Protein AF-A0A1B1HZP7-F1 (afdb_monomer_lite)

Sequence (165 aa):
MSPKFCPNCGTPVEGSGSFCKSCGNSLMPRETEDMFRKESPATVPDAEKESAVIRVAGRLLEKGEYTIWSGKANLYRHMMNAAGGQLILTNRRFLFVDHGFNLFLKAKPEEESIYFHEIADVKARTVMLVSRRLRVEKKDGTHQEYIVWNPEKWMEAVRQAMPHI

Radius of gyration: 16.89 Å; chains: 1; bounding box: 39×48×39 Å

Foldseek 3Di:
DFDQADPQARHGDDDDDQADPPWGKGRPDPVVVVVCVVDDPPPDPPVVLQPPQDADPNDTDDRVKDFLIKTWKWWCPDDVAIFTFMWTDILFWIATDGDPPPPVRHDDPVRRIDTPQQFDDWDWDDDPNHFTWIWTQGPVRDIIIIRGGPVVVVVVSCCVSPVPD

pLDDT: mean 79.55, std 16.81, range [37.19, 97.12]

Secondary structure (DSSP, 8-state):
---SB-TTT--B--SS-SB-TTT--B---TTHHHHHHH---TTS-HHHHTT---EETTEEPPTT--EEEEEEEEEEEETTEEEEEEEEEESSEEEEEE-TT-SS-PPPHHHHEEEGGGEEEEEEEEETTTEEEEEEEETTS-EEEEEES-HHHHHHHHHHH-TT-

Structure (mmCIF, N/CA/C/O backbone):
data_AF-A0A1B1HZP7-F1
#
_entry.id   AF-A0A1B1HZP7-F1
#
loop_
_atom_site.group_PDB
_atom_site.id
_atom_site.type_symbol
_atom_site.label_atom_id
_atom_site.label_alt_id
_atom_site.label_comp_id
_atom_site.label_asym_id
_atom_site.label_entity_id
_atom_site.label_seq_id
_atom_site.pdbx_PDB_ins_code
_atom_site.Cartn_x
_atom_site.Cartn_y
_atom_site.Cartn_z
_atom_site.occupancy
_atom_site.B_iso_or_equiv
_atom_site.auth_seq_id
_atom_site.auth_comp_id
_atom_site.auth_asym_id
_atom_site.auth_atom_id
_atom_site.pd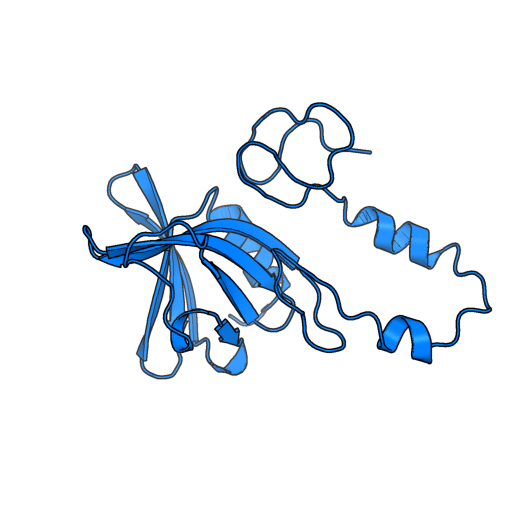bx_PDB_model_num
ATOM 1 N N . MET A 1 1 ? 15.813 -19.279 -7.796 1.00 52.41 1 MET A N 1
ATOM 2 C CA . MET A 1 1 ? 16.512 -18.465 -8.835 1.00 52.41 1 MET A CA 1
ATOM 3 C C . MET A 1 1 ? 16.143 -16.993 -8.650 1.00 52.41 1 MET A C 1
ATOM 5 O O . MET A 1 1 ? 14.986 -16.727 -8.356 1.00 52.41 1 MET A O 1
ATOM 9 N N . SER A 1 2 ? 17.065 -16.033 -8.804 1.00 58.47 2 SER A N 1
ATOM 10 C CA . SER A 1 2 ? 16.706 -14.600 -8.759 1.00 58.47 2 SER A CA 1
ATOM 11 C C . SER A 1 2 ? 15.865 -14.214 -9.989 1.00 58.47 2 SER A C 1
ATOM 13 O O . SER A 1 2 ? 16.202 -14.639 -11.099 1.00 58.47 2 SER A O 1
ATOM 15 N N . PRO A 1 3 ? 14.769 -13.447 -9.833 1.00 69.31 3 PRO A N 1
ATOM 16 C CA . PRO A 1 3 ? 13.897 -13.103 -10.955 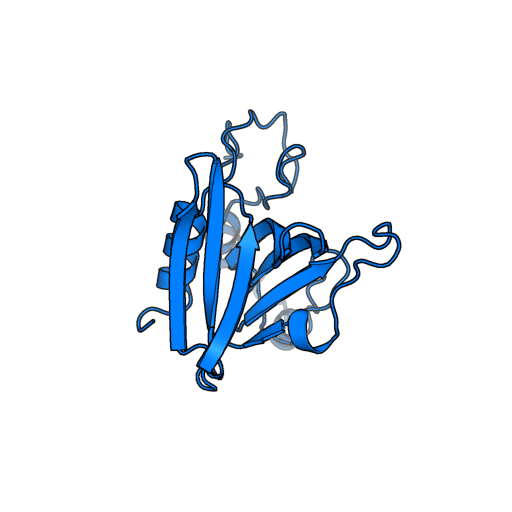1.00 69.31 3 PRO A CA 1
ATOM 17 C C . PRO A 1 3 ? 14.630 -12.203 -11.963 1.00 69.31 3 PRO A C 1
ATOM 19 O O . PRO A 1 3 ? 15.230 -11.214 -11.563 1.00 69.31 3 PRO A O 1
ATOM 22 N N . LYS A 1 4 ? 14.551 -12.510 -13.271 1.00 84.00 4 LYS A N 1
ATOM 23 C CA . LYS A 1 4 ? 15.163 -11.691 -14.348 1.00 84.00 4 LYS A CA 1
ATOM 24 C C . LYS A 1 4 ? 14.491 -10.319 -14.520 1.00 84.00 4 LYS A C 1
ATOM 26 O O . LYS A 1 4 ? 15.130 -9.367 -14.957 1.00 84.00 4 LYS A O 1
ATOM 31 N N . PHE A 1 5 ? 13.209 -10.218 -14.169 1.00 87.38 5 PHE A N 1
ATOM 32 C CA . PHE A 1 5 ? 12.414 -8.991 -14.226 1.00 87.38 5 PHE A CA 1
ATOM 33 C C . PHE A 1 5 ? 11.692 -8.774 -12.899 1.00 87.38 5 PHE A C 1
ATOM 35 O O . PHE A 1 5 ? 11.233 -9.726 -12.268 1.00 87.38 5 PHE A O 1
ATOM 42 N N . CYS A 1 6 ? 11.567 -7.517 -12.476 1.00 85.94 6 CYS A N 1
ATOM 43 C CA . CYS A 1 6 ? 10.878 -7.173 -11.244 1.00 85.94 6 CYS A CA 1
ATOM 44 C C . CYS A 1 6 ? 9.383 -7.520 -11.360 1.00 85.94 6 CYS A C 1
ATOM 46 O O . CYS A 1 6 ? 8.713 -6.980 -12.243 1.00 85.94 6 CYS A O 1
ATOM 48 N N . PRO A 1 7 ? 8.820 -8.331 -10.447 1.00 83.06 7 PRO A N 1
ATOM 49 C CA . PRO A 1 7 ? 7.416 -8.737 -10.518 1.00 83.06 7 PRO A CA 1
ATOM 50 C C . PRO A 1 7 ? 6.437 -7.585 -10.242 1.00 83.06 7 PRO A C 1
ATOM 52 O O . PRO A 1 7 ? 5.255 -7.705 -10.555 1.00 83.06 7 PRO A O 1
ATOM 55 N N . ASN A 1 8 ? 6.920 -6.479 -9.664 1.00 82.94 8 ASN A N 1
ATOM 56 C CA . ASN A 1 8 ? 6.115 -5.296 -9.383 1.00 82.94 8 ASN A CA 1
ATOM 57 C C . ASN A 1 8 ? 6.084 -4.314 -10.565 1.00 82.94 8 ASN A C 1
ATOM 59 O O . ASN A 1 8 ? 5.008 -3.905 -10.980 1.00 82.94 8 ASN A O 1
ATOM 63 N N . CYS A 1 9 ? 7.235 -3.948 -11.143 1.00 84.81 9 CYS A N 1
ATOM 64 C CA . CYS A 1 9 ? 7.300 -2.891 -12.168 1.00 84.81 9 CYS A CA 1
ATOM 65 C C . CYS A 1 9 ? 7.816 -3.328 -13.546 1.00 84.81 9 CYS A C 1
ATOM 67 O O . CYS A 1 9 ? 7.882 -2.496 -14.446 1.00 84.81 9 CYS A O 1
ATOM 69 N N . GLY A 1 10 ? 8.224 -4.587 -13.722 1.00 85.88 10 GLY A N 1
ATOM 70 C CA . GLY A 1 10 ? 8.725 -5.114 -14.997 1.00 85.88 10 GLY A CA 1
ATOM 71 C C . GLY A 1 10 ? 10.155 -4.700 -15.366 1.00 85.88 10 GLY A C 1
ATOM 72 O O . GLY A 1 10 ? 10.673 -5.167 -16.373 1.00 85.88 10 GLY A O 1
ATOM 73 N N . THR A 1 11 ? 10.828 -3.866 -14.566 1.00 87.62 11 THR A N 1
ATOM 74 C CA . THR A 1 11 ? 12.226 -3.475 -14.823 1.00 87.62 11 THR A CA 1
ATOM 75 C C . THR A 1 11 ? 13.154 -4.698 -14.749 1.00 87.62 11 THR A C 1
ATOM 77 O O . THR A 1 11 ? 13.003 -5.486 -13.807 1.00 87.62 11 THR A O 1
ATOM 80 N N . PRO A 1 12 ? 14.122 -4.855 -15.674 1.00 86.88 12 PRO A N 1
ATOM 81 C CA . PRO A 1 12 ? 15.164 -5.872 -15.568 1.00 86.88 12 PRO A CA 1
ATOM 82 C C . PRO A 1 12 ? 15.883 -5.805 -14.218 1.00 86.88 12 PRO A C 1
ATOM 84 O O . PRO A 1 12 ? 16.213 -4.724 -13.726 1.00 86.88 12 PRO A O 1
ATOM 87 N N . VAL A 1 13 ? 16.100 -6.960 -13.598 1.00 84.62 13 VAL A N 1
ATOM 88 C CA . VAL A 1 13 ? 16.851 -7.060 -12.345 1.00 84.62 13 VAL A CA 1
ATOM 89 C C . VAL A 1 13 ? 18.275 -7.469 -12.689 1.00 84.62 13 VAL A C 1
ATOM 91 O O . VAL A 1 13 ? 18.532 -8.599 -13.095 1.00 84.62 13 VAL A O 1
ATOM 94 N N . GLU A 1 14 ? 19.208 -6.538 -12.521 1.00 70.38 14 GLU A N 1
ATOM 95 C CA . GLU A 1 14 ? 20.636 -6.809 -12.658 1.00 70.38 14 GLU A CA 1
ATOM 96 C C . GLU A 1 14 ? 21.194 -7.313 -11.316 1.00 70.38 14 GLU A C 1
ATOM 98 O O . GLU A 1 14 ? 21.326 -6.551 -10.355 1.00 70.38 14 GLU A O 1
ATOM 103 N N . GLY A 1 15 ? 21.513 -8.609 -11.244 1.00 67.75 15 GLY A N 1
ATOM 104 C CA . GLY A 1 15 ? 22.190 -9.232 -10.100 1.00 67.75 15 GLY A CA 1
ATOM 105 C C . GLY A 1 15 ? 21.279 -9.722 -8.964 1.00 67.75 15 GLY A C 1
ATOM 106 O O . GLY A 1 15 ? 20.081 -9.931 -9.132 1.00 67.75 15 GLY A O 1
ATOM 107 N N . SER A 1 16 ? 21.876 -9.943 -7.789 1.00 60.00 16 SER A N 1
ATOM 108 C CA . SER A 1 16 ? 21.270 -10.561 -6.596 1.00 60.00 16 SER A CA 1
ATOM 109 C C . SER A 1 16 ? 20.784 -9.543 -5.548 1.00 60.00 16 SER A C 1
ATOM 111 O O . SER A 1 16 ? 20.888 -9.774 -4.345 1.00 60.00 16 SER A O 1
ATOM 113 N N . GLY A 1 17 ? 20.276 -8.385 -5.979 1.00 64.44 17 GLY A N 1
ATOM 114 C CA . GLY A 1 17 ? 19.791 -7.354 -5.055 1.00 64.44 17 GLY A CA 1
ATOM 115 C C . GLY A 1 17 ? 18.523 -7.774 -4.300 1.00 64.44 17 GLY A C 1
ATOM 116 O O . GLY A 1 17 ? 17.594 -8.308 -4.898 1.00 64.44 17 GLY A O 1
ATOM 117 N N . SER A 1 18 ? 18.444 -7.460 -3.001 1.00 78.56 18 SER A N 1
ATOM 118 C CA . SER A 1 18 ? 17.259 -7.737 -2.166 1.00 78.56 18 SER A CA 1
ATOM 119 C C . SER A 1 18 ? 16.031 -6.901 -2.544 1.00 78.56 18 SER A C 1
ATOM 121 O O . SER A 1 18 ? 14.914 -7.269 -2.193 1.00 78.56 18 SER A O 1
ATOM 123 N N . PHE A 1 19 ? 16.216 -5.787 -3.265 1.00 83.31 19 PHE A N 1
ATOM 124 C CA . PHE A 1 19 ? 15.149 -4.868 -3.670 1.00 83.31 19 PHE A CA 1
ATOM 125 C C . PHE A 1 19 ? 15.346 -4.355 -5.100 1.00 83.31 19 PHE A C 1
ATOM 127 O O . PHE A 1 19 ? 16.469 -4.174 -5.574 1.00 83.31 19 PHE A O 1
ATOM 134 N N . CYS A 1 20 ? 14.241 -4.056 -5.783 1.00 83.31 20 CYS A N 1
ATOM 135 C CA . CYS A 1 20 ? 14.256 -3.440 -7.103 1.00 83.31 20 CYS A CA 1
ATOM 136 C C . CYS A 1 20 ? 14.692 -1.973 -7.014 1.00 83.31 20 CYS A C 1
ATOM 138 O O . CYS A 1 20 ? 14.021 -1.160 -6.381 1.00 83.31 20 CYS A O 1
ATOM 140 N N . LYS A 1 21 ? 15.757 -1.598 -7.732 1.00 85.06 21 LYS A N 1
ATOM 141 C CA . LYS A 1 21 ? 16.250 -0.208 -7.778 1.00 85.06 21 LYS A CA 1
ATOM 142 C C . LYS A 1 21 ? 15.228 0.780 -8.365 1.00 85.06 21 LYS A C 1
ATOM 144 O O . LYS A 1 21 ? 15.207 1.945 -7.983 1.00 85.06 21 LYS A O 1
ATOM 149 N N . SER A 1 22 ? 14.356 0.309 -9.259 1.00 85.69 22 SER A N 1
ATOM 150 C CA . SER A 1 22 ? 13.329 1.136 -9.904 1.00 85.69 22 SER A CA 1
ATOM 151 C C . SER A 1 22 ? 12.141 1.401 -8.971 1.00 85.69 22 SER A C 1
ATOM 153 O O . SER A 1 22 ? 11.906 2.541 -8.557 1.00 85.69 22 SER A O 1
ATOM 155 N N . CYS A 1 23 ? 11.430 0.349 -8.549 1.00 82.06 23 CYS A N 1
ATOM 156 C CA . CYS A 1 23 ? 10.177 0.488 -7.798 1.00 82.06 23 CYS A CA 1
ATOM 157 C C . CYS A 1 23 ? 10.264 0.160 -6.299 1.00 82.06 23 CYS A C 1
ATOM 159 O O . CYS A 1 23 ? 9.254 0.260 -5.609 1.00 82.06 23 CYS A O 1
ATOM 161 N N . GLY A 1 24 ? 11.423 -0.255 -5.784 1.00 81.88 24 GLY A N 1
ATOM 162 C CA . GLY A 1 24 ? 11.629 -0.575 -4.366 1.00 81.88 24 GLY A CA 1
ATOM 163 C C . GLY A 1 24 ? 11.039 -1.907 -3.887 1.00 81.88 24 GLY A C 1
ATOM 164 O O . GLY A 1 24 ? 11.174 -2.225 -2.712 1.00 81.88 24 GLY A O 1
ATOM 165 N N . ASN A 1 25 ? 10.401 -2.695 -4.761 1.00 83.81 25 ASN A N 1
ATOM 166 C CA . ASN A 1 25 ? 9.820 -3.989 -4.383 1.00 83.81 25 ASN A CA 1
ATOM 167 C C . ASN A 1 25 ? 10.884 -4.968 -3.886 1.00 83.81 25 ASN A C 1
ATOM 169 O O . ASN A 1 25 ? 11.928 -5.093 -4.531 1.00 83.81 25 ASN A O 1
ATOM 173 N N . SER A 1 26 ? 10.596 -5.699 -2.807 1.00 83.75 26 SER A N 1
ATOM 174 C CA . SER A 1 26 ? 11.461 -6.793 -2.346 1.00 83.75 26 SER A CA 1
ATOM 175 C C . SER A 1 26 ? 11.572 -7.877 -3.418 1.00 83.75 26 SER A C 1
ATOM 177 O O . SER A 1 26 ? 10.570 -8.328 -3.967 1.00 83.75 26 SER A O 1
ATOM 179 N N . LEU A 1 27 ? 12.795 -8.263 -3.764 1.00 81.44 27 LEU A N 1
ATOM 180 C CA . LEU A 1 27 ? 13.089 -9.286 -4.770 1.00 81.44 27 LEU A CA 1
ATOM 181 C C . LEU A 1 27 ? 13.488 -10.622 -4.149 1.00 81.44 27 LEU A C 1
ATOM 183 O O . LEU A 1 27 ? 13.776 -11.559 -4.892 1.00 81.44 27 LEU A O 1
ATOM 187 N N . MET A 1 28 ? 13.510 -10.716 -2.816 1.00 71.44 28 MET A N 1
ATOM 188 C CA . MET A 1 28 ? 13.762 -11.984 -2.142 1.00 71.44 28 MET A CA 1
ATOM 189 C C . MET A 1 28 ? 12.665 -12.993 -2.531 1.00 71.44 28 MET A C 1
ATOM 191 O O . MET A 1 28 ? 11.488 -12.738 -2.256 1.00 71.44 28 MET A O 1
ATOM 195 N N . PRO A 1 29 ? 13.009 -14.105 -3.210 1.00 53.28 29 PRO A N 1
ATOM 196 C CA . PRO A 1 29 ? 12.046 -15.149 -3.534 1.00 53.28 29 PRO A CA 1
ATOM 197 C C . PRO A 1 29 ? 11.538 -15.790 -2.242 1.00 53.28 29 PRO A C 1
ATOM 199 O O . PRO A 1 29 ? 12.338 -16.135 -1.377 1.00 53.28 29 PRO A O 1
ATOM 202 N N . ARG A 1 30 ? 10.226 -16.031 -2.135 1.00 52.88 30 ARG A N 1
ATOM 203 C CA . ARG A 1 30 ? 9.643 -16.794 -1.013 1.00 52.88 30 ARG A CA 1
ATOM 204 C C . ARG A 1 30 ? 10.147 -18.244 -0.938 1.00 52.88 30 ARG A C 1
ATOM 206 O O . ARG A 1 30 ? 9.993 -18.890 0.085 1.00 52.88 30 ARG A O 1
ATOM 213 N N . GLU A 1 31 ? 10.807 -18.747 -1.984 1.00 46.19 31 GLU A N 1
ATOM 214 C CA . GLU A 1 31 ? 11.374 -20.106 -2.049 1.00 46.19 31 GLU A CA 1
ATOM 215 C C . GLU A 1 31 ? 12.452 -20.376 -0.980 1.00 46.19 31 GLU A C 1
ATOM 217 O O . GLU A 1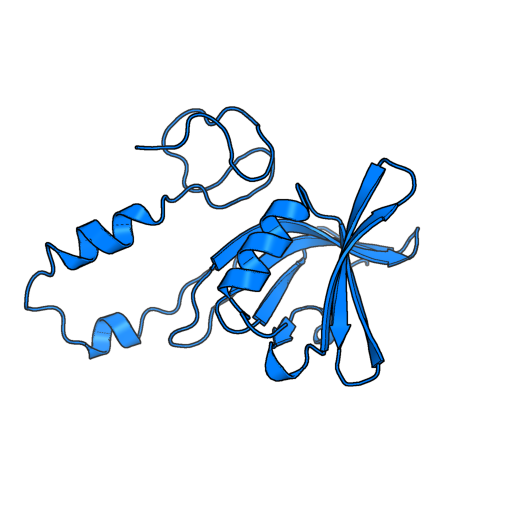 31 ? 12.747 -21.533 -0.679 1.00 46.19 31 GLU A O 1
ATOM 222 N N . THR A 1 32 ? 13.022 -19.339 -0.354 1.00 45.72 32 THR A N 1
ATOM 223 C CA . THR A 1 32 ? 13.901 -19.536 0.807 1.00 45.72 32 THR A CA 1
ATOM 224 C C . THR A 1 32 ? 13.150 -19.956 2.068 1.00 45.72 32 THR A C 1
ATOM 226 O O . THR A 1 32 ? 13.799 -20.474 2.967 1.00 45.72 32 THR A O 1
ATOM 229 N N . GLU A 1 33 ? 11.820 -19.817 2.145 1.00 46.91 33 GLU A N 1
ATOM 230 C CA . GLU A 1 33 ? 11.039 -20.352 3.271 1.00 46.91 33 GLU A CA 1
ATOM 231 C C . GLU A 1 33 ? 11.014 -21.891 3.255 1.00 46.91 33 GLU A C 1
ATOM 233 O O . GLU A 1 33 ? 11.151 -22.510 4.309 1.00 46.91 33 GLU A O 1
ATOM 238 N N . ASP A 1 34 ? 10.962 -22.527 2.077 1.00 41.41 34 ASP A N 1
ATOM 239 C CA . ASP A 1 34 ? 10.977 -23.995 1.963 1.00 41.41 34 ASP A CA 1
ATOM 240 C C . ASP A 1 34 ? 12.387 -24.603 2.081 1.00 41.41 34 ASP A C 1
ATOM 242 O O . ASP A 1 34 ? 12.532 -25.725 2.577 1.00 41.41 34 ASP A O 1
ATOM 246 N N . MET A 1 35 ? 13.444 -23.871 1.704 1.00 37.19 35 MET A N 1
ATOM 247 C CA . MET A 1 35 ? 14.829 -24.295 1.973 1.00 37.19 35 MET A CA 1
ATOM 248 C C . MET A 1 35 ? 15.229 -24.107 3.446 1.00 37.19 35 MET A C 1
ATOM 250 O O . MET A 1 35 ? 15.881 -24.990 3.998 1.00 37.19 35 MET A O 1
ATOM 254 N N . PHE A 1 36 ? 14.770 -23.046 4.125 1.00 40.34 36 PHE A N 1
ATOM 255 C CA . PHE A 1 36 ? 14.932 -22.907 5.585 1.00 40.34 36 PHE A CA 1
ATOM 256 C C . PHE A 1 36 ? 14.079 -23.898 6.388 1.00 40.34 36 PHE A C 1
ATOM 258 O O . PHE A 1 36 ? 14.344 -24.129 7.568 1.00 40.34 36 PHE A O 1
ATOM 265 N N . ARG A 1 37 ? 13.047 -24.488 5.774 1.00 48.62 37 ARG A N 1
ATOM 266 C CA . ARG A 1 37 ? 12.232 -25.532 6.403 1.00 48.62 37 ARG A CA 1
ATOM 267 C C . ARG A 1 37 ? 12.888 -26.912 6.349 1.00 48.62 37 ARG A C 1
ATOM 269 O O . ARG A 1 37 ? 12.606 -27.731 7.220 1.00 48.62 37 ARG A O 1
ATOM 276 N N . LYS A 1 38 ? 13.735 -27.184 5.348 1.00 46.81 38 LYS A N 1
ATOM 277 C CA . LYS A 1 38 ? 14.358 -28.509 5.160 1.00 46.81 38 LYS A CA 1
ATOM 278 C C . LYS A 1 38 ? 15.746 -28.653 5.771 1.00 46.81 38 LYS A C 1
ATOM 280 O O . LYS A 1 38 ? 16.097 -29.763 6.151 1.00 46.81 38 LYS A O 1
ATOM 285 N N . GLU A 1 39 ? 16.472 -27.562 5.973 1.00 45.28 39 GLU A N 1
ATOM 286 C CA . GLU A 1 39 ? 17.656 -27.546 6.833 1.00 45.28 39 GLU A CA 1
ATOM 287 C C . GLU A 1 39 ? 17.402 -26.592 7.995 1.00 45.28 39 GLU A C 1
ATOM 289 O O . GLU A 1 39 ? 17.954 -25.501 8.079 1.00 45.28 39 GLU A O 1
ATOM 294 N N . SER A 1 40 ? 16.523 -27.005 8.909 1.00 42.34 40 SER A N 1
ATOM 295 C CA . SER A 1 40 ? 16.612 -26.501 10.273 1.00 42.34 40 SER A CA 1
ATOM 296 C C . SER A 1 40 ? 17.866 -27.141 10.872 1.00 42.34 40 SER A C 1
ATOM 298 O O . SER A 1 40 ? 17.876 -28.366 11.023 1.00 42.34 40 SER A O 1
ATOM 300 N N . PRO A 1 41 ? 18.913 -26.392 11.268 1.00 43.66 41 PRO A N 1
ATOM 301 C CA . PRO A 1 41 ? 19.763 -26.890 12.334 1.00 43.66 41 PRO A CA 1
ATOM 302 C C . PRO A 1 41 ? 18.807 -27.146 13.498 1.00 43.66 41 PRO A C 1
ATOM 304 O O . PRO A 1 41 ? 18.091 -26.238 13.928 1.00 43.66 41 PRO A O 1
ATOM 307 N N . ALA A 1 42 ? 18.703 -28.395 13.940 1.00 48.19 42 ALA A N 1
ATOM 308 C CA . ALA A 1 42 ? 17.760 -28.850 14.960 1.00 48.19 42 ALA A CA 1
ATOM 309 C C . ALA A 1 42 ? 18.052 -28.281 16.368 1.00 48.19 42 ALA A C 1
ATOM 311 O O . ALA A 1 42 ? 17.736 -28.907 17.373 1.00 48.19 42 ALA A O 1
ATOM 312 N N . THR A 1 43 ? 18.693 -27.115 16.460 1.00 52.44 43 THR A N 1
ATOM 313 C CA . THR A 1 43 ? 19.255 -26.570 17.697 1.00 52.44 43 THR A CA 1
ATOM 314 C C . THR A 1 43 ? 19.077 -25.065 17.863 1.00 52.44 43 THR A C 1
ATOM 316 O O . THR A 1 43 ? 19.642 -24.523 18.804 1.00 52.44 43 THR A O 1
ATOM 319 N N . VAL A 1 44 ? 18.311 -24.371 17.013 1.00 49.72 44 VAL A N 1
ATOM 320 C CA . VAL A 1 44 ? 17.928 -22.981 17.328 1.00 49.72 44 VAL A CA 1
ATOM 321 C C . VAL A 1 44 ? 16.648 -23.028 18.173 1.00 49.72 44 VAL A C 1
ATOM 323 O O . VAL A 1 44 ? 15.630 -23.486 17.650 1.00 49.72 44 VAL A O 1
ATOM 326 N N . PRO A 1 45 ? 16.669 -22.627 19.460 1.00 49.66 45 PRO A N 1
ATOM 327 C CA . PRO A 1 45 ? 15.484 -22.656 20.314 1.00 49.66 45 PRO A CA 1
ATOM 328 C C . PRO A 1 45 ? 14.373 -21.779 19.724 1.00 49.66 45 PRO A C 1
ATOM 330 O O . PRO A 1 45 ? 14.647 -20.683 19.233 1.00 49.66 45 PRO A O 1
ATOM 333 N N . ASP A 1 46 ? 13.115 -22.217 19.820 1.00 50.59 46 ASP A N 1
ATOM 334 C CA . ASP A 1 46 ? 11.945 -21.482 19.303 1.00 50.59 46 ASP A CA 1
ATOM 335 C C . ASP A 1 46 ? 11.882 -20.020 19.793 1.00 50.59 46 ASP A C 1
ATOM 337 O O . ASP A 1 46 ? 11.447 -19.127 19.065 1.00 50.59 46 ASP A O 1
ATOM 341 N N . ALA A 1 47 ? 12.445 -19.753 20.975 1.00 45.62 47 ALA A N 1
ATOM 342 C CA . ALA A 1 47 ? 12.579 -18.425 21.567 1.00 45.62 47 ALA A CA 1
ATOM 343 C C . ALA A 1 47 ? 13.379 -17.409 20.715 1.00 45.62 47 ALA A C 1
ATOM 345 O O . ALA A 1 47 ? 13.136 -16.205 20.816 1.00 45.62 47 ALA A O 1
ATOM 346 N N . GLU A 1 48 ? 14.312 -17.847 19.858 1.00 47.94 48 GLU A N 1
ATOM 347 C CA . GLU A 1 48 ? 15.125 -16.945 19.023 1.00 47.94 48 GLU A CA 1
ATOM 348 C C . GLU A 1 48 ? 14.458 -16.605 17.682 1.00 47.94 48 GLU A C 1
ATOM 350 O O . GLU A 1 48 ? 14.516 -15.453 17.249 1.00 47.94 48 GLU A O 1
ATOM 355 N N . LYS A 1 49 ? 13.720 -17.544 17.065 1.00 46.78 49 LYS A N 1
ATOM 356 C CA . LYS A 1 49 ? 12.828 -17.231 15.923 1.00 46.78 49 LYS A CA 1
ATOM 357 C C . LYS A 1 49 ? 11.730 -16.248 16.322 1.00 46.78 49 LYS A C 1
ATOM 359 O O . LYS A 1 49 ? 11.275 -15.438 15.520 1.00 46.78 49 LYS A O 1
ATOM 364 N N . GLU A 1 50 ? 11.332 -16.320 17.582 1.00 46.69 50 GLU A N 1
ATOM 365 C CA . GLU A 1 50 ? 10.252 -15.553 18.168 1.00 46.69 50 GLU A CA 1
ATOM 366 C C . GLU A 1 50 ? 10.671 -14.125 18.602 1.00 46.69 50 GLU A C 1
ATOM 368 O O . GLU A 1 50 ? 9.809 -13.288 18.871 1.00 46.69 50 GLU A O 1
ATOM 373 N N . SER A 1 51 ? 11.970 -13.789 18.593 1.00 48.47 51 SER A N 1
ATOM 374 C CA . SER A 1 51 ? 12.496 -12.462 18.977 1.00 48.47 51 SER A CA 1
ATOM 375 C C . SER A 1 51 ? 13.035 -11.613 17.817 1.00 48.47 51 SER A C 1
ATOM 377 O O . SER A 1 51 ? 13.468 -10.478 18.031 1.00 48.47 51 SER A O 1
ATOM 379 N N . ALA A 1 52 ? 12.987 -12.116 16.580 1.00 50.53 52 ALA A N 1
ATOM 380 C CA . ALA A 1 52 ? 13.498 -11.399 15.418 1.00 50.53 52 ALA A CA 1
ATOM 381 C C . ALA A 1 52 ? 12.602 -10.197 15.072 1.00 50.53 52 ALA A C 1
ATOM 383 O O . ALA A 1 52 ? 11.627 -10.304 14.330 1.00 50.53 52 ALA A O 1
ATOM 384 N N . VAL A 1 53 ? 12.937 -9.025 15.612 1.00 57.03 53 VAL A N 1
ATOM 385 C CA . VAL A 1 53 ? 12.304 -7.764 15.224 1.00 57.03 53 VAL A CA 1
ATOM 386 C C . VAL A 1 53 ? 12.737 -7.427 13.796 1.00 57.03 53 VAL A C 1
ATOM 388 O O . VAL A 1 53 ? 13.866 -6.996 13.554 1.00 57.03 53 VAL A O 1
ATOM 391 N N . ILE A 1 54 ? 11.850 -7.647 12.826 1.00 65.88 54 ILE A N 1
ATOM 392 C CA . ILE A 1 54 ? 12.143 -7.402 11.411 1.00 65.88 54 ILE A CA 1
ATOM 393 C C . ILE A 1 54 ? 12.091 -5.891 11.153 1.00 65.88 54 ILE A C 1
ATOM 395 O O . ILE A 1 54 ? 11.080 -5.239 11.412 1.00 65.88 54 ILE A O 1
ATOM 399 N N . ARG A 1 55 ? 13.180 -5.315 10.625 1.00 68.81 55 ARG A N 1
ATOM 400 C CA . ARG A 1 55 ? 13.203 -3.922 10.150 1.00 68.81 55 ARG A CA 1
ATOM 401 C C . ARG A 1 55 ? 12.884 -3.858 8.661 1.00 68.81 55 ARG A C 1
ATOM 403 O O . ARG A 1 55 ? 13.622 -4.414 7.852 1.00 68.81 55 ARG A O 1
ATOM 410 N N . VAL A 1 56 ? 11.849 -3.108 8.290 1.00 70.19 56 VAL A N 1
ATOM 411 C CA . VAL A 1 56 ? 11.476 -2.864 6.887 1.00 70.19 56 VAL A CA 1
ATOM 412 C C . VAL A 1 56 ? 11.340 -1.366 6.658 1.00 70.19 56 VAL A C 1
ATOM 414 O O . VAL A 1 56 ? 10.641 -0.683 7.400 1.00 70.19 56 VAL A O 1
ATOM 417 N N . ALA A 1 57 ? 12.060 -0.839 5.663 1.00 71.56 57 ALA A N 1
ATOM 418 C CA . ALA A 1 57 ? 12.105 0.597 5.356 1.00 71.56 57 ALA A CA 1
ATOM 419 C C . ALA A 1 57 ? 12.404 1.493 6.585 1.00 71.56 57 ALA A C 1
ATOM 421 O O . ALA A 1 57 ? 11.916 2.612 6.695 1.00 71.56 57 ALA A O 1
ATOM 422 N N . GLY A 1 58 ? 13.197 0.998 7.543 1.00 74.00 58 GLY A N 1
ATOM 423 C CA . GLY A 1 58 ? 13.527 1.723 8.776 1.00 74.00 58 GLY A CA 1
ATOM 424 C C . GLY A 1 58 ? 12.464 1.661 9.883 1.00 74.00 58 GLY A C 1
ATOM 425 O O . GLY A 1 58 ? 12.698 2.219 10.954 1.00 74.00 58 GLY A O 1
ATOM 426 N N . ARG A 1 59 ? 11.337 0.966 9.679 1.00 80.69 59 ARG A N 1
ATOM 427 C CA . ARG A 1 59 ? 10.323 0.684 10.709 1.00 80.69 59 ARG A CA 1
ATOM 428 C C . ARG A 1 59 ? 10.495 -0.717 11.291 1.00 80.69 59 ARG A C 1
ATOM 430 O O . ARG A 1 59 ? 10.946 -1.623 10.594 1.00 80.69 59 ARG A O 1
ATOM 437 N N . LEU A 1 60 ? 10.166 -0.867 12.572 1.00 81.06 60 LEU A N 1
ATOM 438 C CA . LEU A 1 60 ? 10.166 -2.147 13.282 1.00 81.06 60 LEU A CA 1
ATOM 439 C C . LEU A 1 60 ? 8.796 -2.802 13.113 1.00 81.06 60 LEU A C 1
ATOM 441 O O . LEU A 1 60 ? 7.781 -2.164 13.390 1.00 81.06 60 LEU A O 1
ATOM 445 N N . LEU A 1 61 ? 8.781 -4.051 12.660 1.00 84.50 61 LEU A N 1
ATOM 446 C CA . LEU A 1 61 ? 7.579 -4.874 12.659 1.00 84.50 61 LEU A CA 1
ATOM 447 C C . LEU A 1 61 ? 7.331 -5.457 14.053 1.00 84.50 61 LEU A C 1
ATOM 449 O O . LEU A 1 61 ? 8.263 -5.663 14.836 1.00 84.50 61 LEU A O 1
ATOM 453 N N . GLU A 1 62 ? 6.063 -5.708 14.360 1.00 82.19 62 GLU A N 1
ATOM 454 C CA . GLU A 1 62 ? 5.659 -6.366 15.599 1.00 82.19 62 GLU A CA 1
ATOM 455 C C . GLU A 1 62 ? 6.157 -7.821 15.654 1.00 82.19 62 GLU A C 1
ATOM 457 O O . GLU A 1 62 ? 6.517 -8.441 14.651 1.00 82.19 62 GLU A O 1
ATOM 462 N N . LYS A 1 63 ? 6.137 -8.409 16.851 1.00 80.06 63 LYS A N 1
ATOM 463 C CA . LYS A 1 63 ? 6.492 -9.816 17.056 1.00 80.06 63 LYS A CA 1
ATOM 464 C C . LYS A 1 63 ? 5.579 -10.733 16.224 1.00 80.06 63 LYS A C 1
ATOM 466 O O . LYS A 1 63 ? 4.360 -10.742 16.418 1.00 80.06 63 LYS A O 1
ATOM 471 N N . GLY A 1 64 ? 6.172 -11.508 15.313 1.00 83.25 64 GLY A N 1
ATOM 472 C CA . GLY A 1 64 ? 5.451 -12.386 14.380 1.00 83.25 64 GLY A CA 1
ATOM 473 C C . GLY A 1 64 ? 4.779 -11.660 13.204 1.00 83.25 64 GLY A C 1
ATOM 474 O O . GLY A 1 64 ? 3.955 -12.257 12.506 1.00 83.25 64 GLY A O 1
ATOM 475 N N . GLU A 1 65 ? 5.081 -10.377 12.991 1.00 86.25 65 GLU A N 1
ATOM 476 C CA . GLU A 1 65 ? 4.668 -9.630 11.804 1.00 86.25 65 GLU A CA 1
ATOM 477 C C . GLU A 1 65 ? 5.729 -9.770 10.698 1.00 86.25 65 GLU A C 1
ATOM 479 O O . GLU A 1 65 ? 6.919 -9.550 10.924 1.00 86.25 65 GLU A O 1
ATOM 484 N N . TYR A 1 66 ? 5.303 -10.134 9.488 1.00 85.50 66 TYR A N 1
ATOM 485 C CA . TYR A 1 66 ? 6.175 -10.320 8.327 1.00 85.50 66 TYR A CA 1
ATOM 486 C C . TYR A 1 66 ? 5.599 -9.651 7.080 1.00 85.50 66 TYR A C 1
ATOM 488 O O . TYR A 1 66 ? 4.397 -9.416 6.961 1.00 85.50 66 TYR A O 1
ATOM 496 N N . THR A 1 67 ? 6.475 -9.326 6.129 1.00 89.12 67 THR A N 1
ATOM 497 C CA . THR A 1 67 ? 6.085 -8.658 4.882 1.00 89.12 67 THR A CA 1
ATOM 498 C C . THR A 1 67 ? 5.552 -9.664 3.872 1.00 89.12 67 THR A C 1
ATOM 500 O O . THR A 1 67 ? 6.238 -10.615 3.513 1.00 89.12 67 THR A O 1
ATOM 503 N N . ILE A 1 68 ? 4.353 -9.406 3.359 1.00 90.25 68 ILE A N 1
ATOM 504 C CA . ILE A 1 68 ? 3.736 -10.161 2.265 1.00 90.25 68 ILE A CA 1
ATOM 505 C C . ILE A 1 68 ? 4.119 -9.530 0.926 1.00 90.25 68 ILE A C 1
ATOM 507 O O . ILE A 1 68 ? 4.485 -10.247 -0.009 1.00 90.25 68 ILE A O 1
ATOM 511 N N . TRP A 1 69 ? 4.055 -8.198 0.837 1.00 92.12 69 TRP A N 1
ATOM 512 C CA . TRP A 1 69 ? 4.385 -7.431 -0.365 1.00 92.12 69 TRP A CA 1
ATOM 513 C C . TRP A 1 69 ? 4.846 -6.013 -0.014 1.00 92.12 69 TRP A C 1
ATOM 515 O O . TRP A 1 69 ? 4.485 -5.484 1.034 1.00 92.12 69 TRP A O 1
ATOM 525 N N . SER A 1 70 ? 5.648 -5.373 -0.866 1.00 91.88 70 SER A N 1
ATOM 526 C CA . SER A 1 70 ? 6.078 -3.987 -0.639 1.00 91.88 70 SER A CA 1
ATOM 527 C C . SER A 1 70 ? 6.453 -3.269 -1.928 1.00 91.88 70 SER A C 1
ATOM 529 O O . SER A 1 70 ? 6.873 -3.884 -2.898 1.00 91.88 70 SER A O 1
ATOM 531 N N . GLY A 1 71 ? 6.354 -1.943 -1.949 1.00 90.75 71 GLY A N 1
ATOM 532 C CA . GLY A 1 71 ? 6.797 -1.148 -3.091 1.00 90.75 71 GLY A CA 1
ATOM 533 C C . GLY A 1 71 ? 6.650 0.348 -2.861 1.00 90.75 71 GLY A C 1
ATOM 534 O O . GLY A 1 71 ? 5.974 0.782 -1.929 1.00 90.75 71 GLY A O 1
ATOM 535 N N . LYS A 1 72 ? 7.284 1.152 -3.720 1.00 90.94 72 LYS A N 1
ATOM 536 C CA . LYS A 1 72 ? 7.097 2.608 -3.725 1.00 90.94 72 LYS A CA 1
ATOM 537 C C . LYS A 1 72 ? 5.625 2.947 -3.933 1.00 90.94 72 LYS A C 1
ATOM 539 O O . LYS A 1 72 ? 4.973 2.382 -4.817 1.00 90.94 72 LYS A O 1
ATOM 544 N N . ALA A 1 73 ? 5.145 3.899 -3.148 1.00 92.50 73 ALA A N 1
ATOM 545 C CA . ALA A 1 73 ? 3.780 4.378 -3.204 1.00 92.50 73 ALA A CA 1
ATOM 546 C C . ALA A 1 73 ? 3.710 5.853 -2.811 1.00 92.50 73 ALA A C 1
ATOM 548 O O . ALA A 1 73 ? 4.513 6.325 -2.008 1.00 92.50 73 ALA A O 1
ATOM 549 N N . ASN A 1 74 ? 2.707 6.561 -3.323 1.00 91.81 74 ASN A N 1
ATOM 550 C CA . ASN A 1 74 ? 2.365 7.885 -2.814 1.00 91.81 74 ASN A CA 1
ATOM 551 C C . ASN A 1 74 ? 1.043 7.802 -2.059 1.00 91.81 74 ASN A C 1
ATOM 553 O O . ASN A 1 74 ? 0.033 7.427 -2.652 1.00 91.81 74 ASN A O 1
ATOM 557 N N . LEU A 1 75 ? 1.037 8.184 -0.785 1.00 92.12 75 LEU A N 1
ATOM 558 C CA . LEU A 1 75 ? -0.192 8.419 -0.037 1.00 92.12 75 LEU A CA 1
ATOM 559 C C . LEU A 1 75 ? -0.893 9.640 -0.634 1.00 92.12 75 LEU A C 1
ATOM 561 O O . LEU A 1 75 ? -0.370 10.751 -0.572 1.00 92.12 75 LEU A O 1
ATOM 565 N N . TYR A 1 76 ? -2.055 9.429 -1.241 1.00 90.81 76 TYR A N 1
ATOM 566 C CA . TYR A 1 76 ? -2.819 10.452 -1.939 1.00 90.81 76 TYR A CA 1
ATOM 567 C C . TYR A 1 76 ? -3.947 10.980 -1.053 1.00 90.81 76 TYR A C 1
ATOM 569 O O . TYR A 1 76 ? -4.871 10.240 -0.722 1.00 90.81 76 TYR A O 1
ATOM 577 N N . ARG A 1 77 ? -3.898 12.274 -0.716 1.00 87.56 77 ARG A N 1
ATOM 578 C CA . ARG A 1 77 ? -4.985 12.970 -0.007 1.00 87.56 77 ARG A CA 1
ATOM 579 C C . ARG A 1 77 ? -5.797 13.820 -0.981 1.00 87.56 77 ARG A C 1
ATOM 581 O O . ARG A 1 77 ? -7.017 13.721 -1.030 1.00 87.56 77 ARG A O 1
ATOM 588 N N . HIS A 1 78 ? -5.112 14.620 -1.800 1.00 80.94 78 HIS A N 1
ATOM 589 C CA . HIS A 1 78 ? -5.681 15.373 -2.925 1.00 80.94 78 HIS A CA 1
ATOM 590 C C . HIS A 1 78 ? -4.566 15.856 -3.877 1.00 80.94 78 HIS A C 1
ATOM 592 O O . HIS A 1 78 ? -3.387 15.608 -3.645 1.00 80.94 78 HIS A O 1
ATOM 598 N N . MET A 1 79 ? -4.921 16.558 -4.963 1.00 70.44 79 MET A N 1
ATOM 599 C CA . MET A 1 79 ? -4.020 16.903 -6.083 1.00 70.44 79 MET A CA 1
ATOM 600 C C . MET A 1 79 ? -2.696 17.590 -5.690 1.00 70.44 79 MET A C 1
ATOM 602 O O . MET A 1 79 ? -1.676 17.324 -6.313 1.00 70.44 79 MET A O 1
ATOM 606 N N . MET A 1 80 ? -2.706 18.439 -4.660 1.00 72.12 80 MET A N 1
ATOM 607 C CA . MET A 1 80 ? -1.528 19.180 -4.173 1.00 72.12 80 MET A CA 1
ATOM 608 C C . MET A 1 80 ? -0.949 18.617 -2.865 1.00 72.12 80 MET A C 1
ATOM 610 O O . MET A 1 80 ? -0.050 19.213 -2.284 1.00 72.12 80 MET A O 1
ATOM 614 N N . ASN A 1 81 ? -1.485 17.502 -2.363 1.00 73.94 81 ASN A N 1
ATOM 615 C CA . ASN A 1 81 ? -1.099 16.939 -1.075 1.00 73.94 81 ASN A CA 1
ATOM 616 C C . ASN A 1 81 ? -1.010 15.420 -1.183 1.00 73.94 81 ASN A C 1
ATOM 618 O O . ASN A 1 81 ? -1.992 14.688 -1.006 1.00 73.94 81 ASN A O 1
ATOM 622 N N . ALA A 1 82 ? 0.196 14.972 -1.515 1.00 79.69 82 ALA A N 1
ATOM 623 C CA . ALA A 1 82 ? 0.564 13.573 -1.527 1.00 79.69 82 ALA A CA 1
ATOM 624 C C . ALA A 1 82 ? 1.915 13.393 -0.832 1.00 79.69 82 ALA A C 1
ATOM 626 O O . ALA A 1 82 ? 2.842 14.167 -1.071 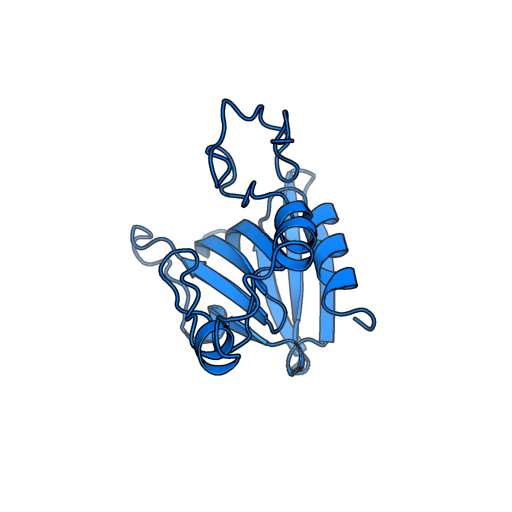1.00 79.69 82 ALA A O 1
ATOM 627 N N . ALA A 1 83 ? 2.025 12.369 0.010 1.00 86.06 83 ALA A N 1
ATOM 628 C CA . ALA A 1 83 ? 3.287 11.990 0.634 1.00 86.06 83 ALA A CA 1
ATOM 629 C C . ALA A 1 83 ? 3.930 10.876 -0.192 1.00 86.06 83 ALA A C 1
ATOM 631 O O . ALA A 1 83 ? 3.312 9.831 -0.396 1.00 86.06 83 ALA A O 1
ATOM 632 N N . GLY A 1 84 ? 5.157 11.080 -0.672 1.00 88.31 84 GLY A N 1
ATOM 633 C CA . GLY A 1 84 ? 5.936 10.017 -1.309 1.00 88.31 84 GLY A CA 1
ATOM 634 C C . GLY A 1 84 ? 6.562 9.092 -0.269 1.00 88.31 84 GLY A C 1
ATOM 635 O O . GLY A 1 84 ? 7.095 9.568 0.737 1.00 88.31 84 GLY A O 1
ATOM 636 N N . GLY A 1 85 ? 6.511 7.784 -0.502 1.00 89.94 85 GLY A N 1
ATOM 637 C CA . GLY A 1 85 ? 6.989 6.802 0.463 1.00 89.94 85 GLY A CA 1
ATOM 638 C C . GLY A 1 85 ? 7.043 5.374 -0.066 1.00 89.94 85 GLY A C 1
ATOM 639 O O . GLY A 1 85 ? 7.055 5.101 -1.271 1.00 89.94 85 GLY A O 1
ATOM 640 N N . GLN A 1 86 ? 7.050 4.443 0.879 1.00 91.12 86 GLN A N 1
ATOM 641 C CA . GLN A 1 86 ? 6.969 3.013 0.639 1.00 91.12 86 GLN A CA 1
ATOM 642 C C . GLN A 1 86 ? 5.728 2.456 1.329 1.00 91.12 86 GLN A C 1
ATOM 644 O O . GLN A 1 86 ? 5.522 2.681 2.519 1.00 91.12 86 GLN A O 1
ATOM 649 N N . LEU A 1 87 ? 4.913 1.719 0.580 1.00 94.19 87 LEU A N 1
ATOM 650 C CA . LEU A 1 87 ? 3.822 0.930 1.134 1.00 94.19 87 LEU A CA 1
ATOM 651 C C . LEU A 1 87 ? 4.311 -0.500 1.347 1.00 94.19 87 LEU A C 1
ATOM 653 O O . LEU A 1 87 ? 5.040 -1.060 0.520 1.00 94.19 87 LEU A O 1
ATOM 657 N N . ILE A 1 88 ? 3.905 -1.087 2.461 1.00 93.62 88 ILE A N 1
ATOM 658 C CA . ILE A 1 88 ? 4.230 -2.446 2.868 1.00 93.62 88 ILE A CA 1
ATOM 659 C C . ILE A 1 88 ? 2.915 -3.103 3.287 1.00 93.62 88 ILE A C 1
ATOM 661 O O . ILE A 1 88 ? 2.211 -2.585 4.146 1.00 93.62 88 ILE A O 1
ATOM 665 N N . LEU A 1 89 ? 2.578 -4.234 2.676 1.00 95.25 89 LEU A N 1
ATOM 666 C CA . LEU A 1 89 ? 1.525 -5.122 3.153 1.00 95.25 89 LEU A CA 1
ATOM 667 C C . LEU A 1 89 ? 2.175 -6.198 4.017 1.00 95.25 89 LEU A C 1
ATOM 669 O O . LEU A 1 89 ? 3.034 -6.946 3.536 1.00 95.25 89 LEU A O 1
ATOM 673 N N . THR A 1 90 ? 1.767 -6.280 5.275 1.00 94.00 90 THR A N 1
ATOM 674 C CA . THR A 1 90 ? 2.177 -7.338 6.201 1.00 94.00 90 THR A CA 1
ATOM 675 C C . THR A 1 90 ? 1.055 -8.353 6.380 1.00 94.00 90 THR A C 1
ATOM 677 O O . THR A 1 90 ? -0.021 -8.213 5.805 1.00 94.00 90 THR A O 1
ATOM 680 N N . ASN A 1 91 ? 1.278 -9.379 7.197 1.00 92.31 91 ASN A N 1
ATOM 681 C CA . ASN A 1 91 ? 0.225 -10.291 7.652 1.00 92.31 91 ASN A CA 1
ATOM 682 C C . ASN A 1 91 ? -0.750 -9.672 8.675 1.00 92.31 91 ASN A C 1
ATOM 684 O O . ASN A 1 91 ? -1.578 -10.399 9.219 1.00 92.31 91 ASN A O 1
ATOM 688 N N . ARG A 1 92 ? -0.645 -8.367 8.975 1.00 93.25 92 ARG A N 1
ATOM 689 C CA . ARG A 1 92 ? -1.491 -7.680 9.971 1.00 93.25 92 ARG A CA 1
ATOM 690 C C . ARG A 1 92 ? -2.082 -6.357 9.498 1.00 93.25 92 ARG A C 1
ATOM 692 O O . ARG A 1 92 ? -3.155 -5.973 9.967 1.00 93.25 92 ARG A O 1
ATOM 699 N N . ARG A 1 93 ? -1.366 -5.624 8.644 1.00 95.06 93 ARG A N 1
ATOM 700 C CA . ARG A 1 93 ? -1.708 -4.247 8.276 1.00 95.06 93 ARG A CA 1
ATOM 701 C C . ARG A 1 93 ? -1.119 -3.834 6.937 1.00 95.06 93 ARG A C 1
ATOM 703 O O . ARG A 1 93 ? -0.166 -4.427 6.430 1.00 95.06 93 ARG A O 1
ATOM 710 N N . PHE A 1 94 ? -1.643 -2.734 6.421 1.00 96.38 94 PHE A N 1
ATOM 711 C CA . PHE A 1 94 ? -0.876 -1.849 5.559 1.00 96.38 94 PHE A CA 1
ATOM 712 C C . PHE A 1 94 ? -0.026 -0.922 6.427 1.00 96.38 94 PHE A C 1
ATOM 714 O O . PHE A 1 94 ? -0.542 -0.299 7.351 1.00 96.38 94 PHE A O 1
ATOM 721 N N . LEU A 1 95 ? 1.262 -0.823 6.113 1.00 94.25 95 LEU A N 1
ATOM 722 C CA . LEU A 1 95 ? 2.217 0.092 6.727 1.00 94.25 95 LEU A CA 1
ATOM 723 C C . LEU A 1 95 ? 2.781 1.013 5.642 1.00 94.25 95 LEU A C 1
ATOM 725 O O . LEU A 1 95 ? 3.412 0.556 4.686 1.00 94.25 95 LEU A O 1
ATOM 729 N N . PHE A 1 96 ? 2.555 2.311 5.786 1.00 93.44 96 PHE A N 1
ATOM 730 C CA . PHE A 1 96 ? 3.098 3.352 4.932 1.00 93.44 96 PHE A CA 1
ATOM 731 C C . PHE A 1 96 ? 4.246 4.070 5.638 1.00 93.44 96 PHE A C 1
ATOM 733 O O . PHE A 1 96 ? 4.107 4.559 6.756 1.00 93.44 96 PHE A O 1
ATOM 740 N N . VAL A 1 97 ? 5.385 4.151 4.959 1.00 89.62 97 VAL A N 1
ATOM 741 C CA . VAL A 1 97 ? 6.585 4.825 5.452 1.00 89.62 97 VAL A CA 1
ATOM 742 C C . VAL A 1 97 ? 6.902 5.980 4.517 1.00 89.62 97 VAL A C 1
ATOM 744 O O . VAL A 1 97 ? 7.362 5.755 3.394 1.00 89.62 97 VAL A O 1
ATOM 747 N N . ASP A 1 98 ? 6.648 7.214 4.957 1.00 86.50 98 ASP A N 1
ATOM 748 C CA . ASP A 1 98 ? 7.034 8.392 4.180 1.00 86.50 98 ASP A CA 1
ATOM 749 C C . ASP A 1 98 ? 8.559 8.554 4.111 1.00 86.50 98 ASP A C 1
ATOM 751 O O . ASP A 1 98 ? 9.314 8.107 4.981 1.00 86.50 98 ASP A O 1
ATOM 755 N N . HIS A 1 99 ? 9.032 9.174 3.033 1.00 77.81 99 HIS A N 1
ATOM 756 C CA . HIS A 1 99 ? 10.432 9.554 2.913 1.00 77.81 99 HIS A CA 1
ATOM 757 C C . HIS A 1 99 ? 10.664 10.922 3.571 1.00 77.81 99 HIS A C 1
ATOM 759 O O . HIS A 1 99 ? 10.027 11.916 3.222 1.00 77.81 99 HIS A O 1
ATOM 765 N N . GLY A 1 100 ? 11.652 10.995 4.470 1.00 58.28 100 GLY A N 1
ATOM 766 C CA . GLY A 1 100 ? 11.925 12.174 5.305 1.00 58.28 100 GLY A CA 1
ATOM 767 C C . GLY A 1 100 ? 12.296 13.475 4.573 1.00 58.28 100 GLY A C 1
ATOM 768 O O . GLY A 1 100 ? 12.377 14.515 5.221 1.00 58.28 100 GLY A O 1
ATOM 769 N N . PHE A 1 101 ? 12.488 13.443 3.249 1.00 58.72 101 PHE A N 1
ATOM 770 C CA . PHE A 1 101 ? 12.752 14.616 2.403 1.00 58.72 101 PHE A CA 1
ATOM 771 C C . PHE A 1 101 ? 11.485 15.336 1.899 1.00 58.72 101 PHE A C 1
ATOM 773 O O . PHE A 1 101 ? 11.600 16.361 1.230 1.00 58.72 101 PHE A O 1
ATOM 780 N N . ASN A 1 102 ? 10.281 14.844 2.217 1.00 58.69 102 ASN A N 1
ATOM 781 C CA . ASN A 1 102 ? 9.034 15.537 1.885 1.00 58.69 102 ASN A CA 1
ATOM 782 C C . ASN A 1 102 ? 8.917 16.834 2.711 1.00 58.69 102 ASN A C 1
ATOM 784 O O . ASN A 1 102 ? 8.457 16.814 3.855 1.00 58.69 102 ASN A O 1
ATOM 788 N N . LEU A 1 103 ? 9.331 17.969 2.139 1.00 53.06 103 LEU A N 1
ATOM 789 C CA . LEU A 1 103 ? 9.098 19.305 2.696 1.00 53.06 103 LEU A CA 1
ATOM 790 C C . LEU A 1 103 ? 7.581 19.495 2.905 1.00 53.06 103 LEU A C 1
ATOM 792 O O . LEU A 1 103 ? 6.834 19.662 1.948 1.00 53.06 103 LEU A O 1
ATOM 796 N N . PHE A 1 104 ? 7.134 19.428 4.163 1.00 56.19 104 PHE A N 1
ATOM 797 C CA . PHE A 1 104 ? 5.758 19.682 4.633 1.00 56.19 104 PHE A CA 1
ATOM 798 C C . PHE A 1 104 ? 4.651 18.684 4.224 1.00 56.19 104 PHE A C 1
ATOM 800 O O . PHE A 1 104 ? 3.495 18.895 4.579 1.00 56.19 104 PHE A O 1
ATOM 807 N N . LEU A 1 105 ? 4.977 17.567 3.563 1.00 69.06 105 LEU A N 1
ATOM 808 C CA . LEU A 1 105 ? 4.001 16.559 3.100 1.00 69.06 105 LEU A CA 1
ATOM 809 C C . LEU A 1 105 ? 4.163 15.192 3.792 1.00 69.06 105 LEU A C 1
ATOM 811 O O . LEU A 1 105 ? 3.964 14.156 3.167 1.00 69.06 105 LEU A O 1
ATOM 815 N N . LYS A 1 106 ? 4.552 15.165 5.072 1.00 79.56 106 LYS A N 1
ATOM 816 C CA . LYS A 1 106 ? 4.747 13.914 5.834 1.00 79.56 106 LYS A CA 1
ATOM 817 C C . LYS A 1 106 ? 3.437 13.153 6.052 1.00 79.56 106 LYS A C 1
ATOM 819 O O . LYS A 1 106 ? 2.357 13.749 5.990 1.00 79.56 106 LYS A O 1
ATOM 824 N N . ALA A 1 107 ? 3.520 11.843 6.277 1.00 80.06 107 ALA A N 1
ATOM 825 C CA . ALA A 1 107 ? 2.386 11.068 6.765 1.00 80.06 107 ALA A CA 1
ATOM 826 C C . ALA A 1 107 ? 2.038 11.533 8.183 1.00 80.06 107 ALA A C 1
ATOM 828 O O . ALA A 1 107 ? 2.928 11.813 8.990 1.00 80.06 107 ALA A O 1
ATOM 829 N N . LYS A 1 108 ? 0.748 11.657 8.485 1.00 85.69 108 LYS A N 1
ATOM 830 C CA . LYS A 1 108 ? 0.312 11.814 9.869 1.00 85.69 108 LYS A CA 1
ATOM 831 C C . LYS A 1 108 ? 0.389 10.452 10.573 1.00 85.69 108 LYS A C 1
ATOM 833 O O . LYS A 1 108 ? 0.275 9.434 9.888 1.00 85.69 108 LYS A O 1
ATOM 838 N N . PRO A 1 109 ? 0.548 10.401 11.907 1.00 84.62 109 PRO A N 1
ATOM 839 C CA . PRO A 1 109 ? 0.617 9.134 12.640 1.00 84.62 109 PRO A CA 1
ATOM 840 C C . PRO A 1 109 ? -0.546 8.177 12.327 1.00 84.62 109 PRO A C 1
ATOM 842 O O . PRO A 1 109 ? -0.331 6.983 12.145 1.00 84.62 109 PRO A O 1
ATOM 845 N N . GLU A 1 110 ? -1.763 8.701 12.174 1.00 88.06 110 GLU A N 1
ATOM 846 C CA . GLU A 1 110 ? -2.969 7.931 11.843 1.00 88.06 110 GLU A CA 1
ATOM 847 C C . GLU A 1 110 ? -3.025 7.410 10.393 1.00 88.06 110 GLU A C 1
ATOM 849 O O . GLU A 1 110 ? -3.895 6.612 10.049 1.00 88.06 110 GLU A O 1
ATOM 854 N N . GLU A 1 111 ? -2.115 7.862 9.530 1.00 90.19 111 GLU A N 1
ATOM 855 C CA . GLU A 1 111 ? -2.009 7.439 8.130 1.00 90.19 111 GLU A CA 1
ATOM 856 C C . GLU A 1 111 ? -0.852 6.451 7.910 1.00 90.19 111 GLU A C 1
ATOM 858 O O . GLU A 1 111 ? -0.721 5.900 6.811 1.00 90.19 111 GLU A O 1
ATOM 863 N N . GLU A 1 112 ? -0.002 6.233 8.922 1.00 91.25 112 GLU A N 1
ATOM 864 C CA . GLU A 1 112 ? 1.126 5.302 8.832 1.00 91.25 112 GLU A CA 1
ATOM 865 C C . GLU A 1 112 ? 0.657 3.848 8.794 1.00 91.25 112 GLU A C 1
ATOM 867 O O . GLU A 1 112 ? 1.258 3.036 8.100 1.00 91.25 112 GLU A O 1
ATOM 872 N N . SER A 1 113 ? -0.390 3.487 9.536 1.00 93.69 113 SER A N 1
ATOM 873 C CA . SER A 1 113 ? -0.857 2.101 9.634 1.00 93.69 113 SER A CA 1
ATOM 874 C C . SER A 1 113 ? -2.363 1.993 9.456 1.00 93.69 113 SER A C 1
ATOM 876 O O . SER A 1 113 ? -3.114 2.800 9.992 1.00 93.69 113 SER A O 1
ATOM 878 N N . ILE A 1 114 ? -2.794 0.958 8.734 1.00 96.25 114 ILE A N 1
ATOM 879 C CA . ILE A 1 114 ? -4.190 0.514 8.698 1.00 96.25 114 ILE A CA 1
ATOM 880 C C . ILE A 1 114 ? -4.200 -0.988 8.949 1.00 96.25 114 ILE A C 1
ATOM 882 O O . ILE A 1 114 ? -3.771 -1.770 8.094 1.00 96.25 114 ILE A O 1
ATOM 886 N N . TYR A 1 115 ? -4.666 -1.395 10.122 1.00 95.25 115 TYR A N 1
ATOM 887 C CA . TYR A 1 115 ? -4.725 -2.793 10.517 1.00 95.25 115 TYR A CA 1
ATOM 888 C C . TYR A 1 115 ? -5.942 -3.497 9.918 1.00 95.25 115 TYR A C 1
ATOM 890 O O . TYR A 1 115 ? -7.003 -2.910 9.735 1.00 95.25 115 TYR A O 1
ATOM 898 N N . PHE A 1 116 ? -5.824 -4.798 9.653 1.00 95.25 116 PHE A N 1
ATOM 899 C CA . PHE A 1 116 ? -6.853 -5.582 8.957 1.00 95.25 116 PHE A CA 1
ATOM 900 C C . PHE A 1 116 ? -8.228 -5.556 9.633 1.00 95.25 116 PHE A C 1
ATOM 902 O O . PHE A 1 116 ? -9.248 -5.513 8.951 1.00 95.25 116 PHE A O 1
ATOM 909 N N . HIS A 1 117 ? -8.278 -5.524 10.967 1.00 93.94 117 HIS A N 1
ATOM 910 C CA . HIS A 1 117 ? -9.536 -5.400 11.712 1.00 93.94 117 HIS A CA 1
ATOM 911 C C . HIS A 1 117 ? -10.263 -4.059 11.495 1.00 93.94 117 HIS A C 1
ATOM 913 O O . HIS A 1 117 ? -11.473 -4.008 11.726 1.00 93.94 117 HIS A O 1
ATOM 919 N N . GLU A 1 118 ? -9.570 -3.019 11.025 1.00 96.12 118 GLU A N 1
ATOM 920 C CA . GLU A 1 118 ? -10.128 -1.702 10.690 1.00 96.12 118 GLU A CA 1
ATOM 921 C C . GLU A 1 118 ? -10.628 -1.636 9.242 1.00 96.12 118 GLU A C 1
ATOM 923 O O . GLU A 1 118 ? -11.404 -0.744 8.905 1.00 96.12 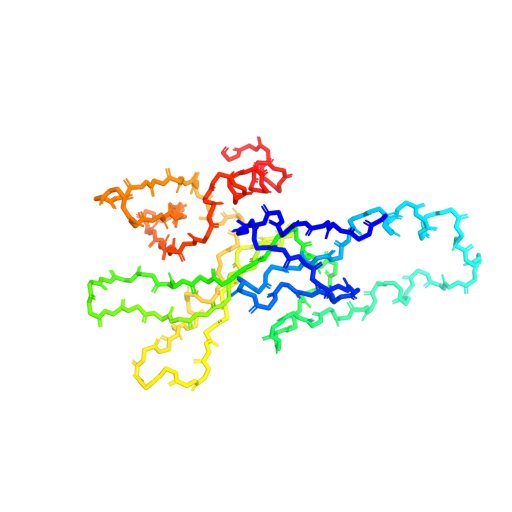118 GLU A O 1
ATOM 928 N N . ILE A 1 119 ? -10.199 -2.563 8.381 1.00 97.12 119 ILE A N 1
ATOM 929 C CA . ILE A 1 119 ? -10.497 -2.551 6.947 1.00 97.12 119 ILE A CA 1
ATOM 930 C C . ILE A 1 119 ? -11.874 -3.168 6.699 1.00 97.12 119 ILE A C 1
ATOM 932 O O . ILE A 1 119 ? -12.208 -4.229 7.229 1.00 97.12 119 ILE A O 1
ATOM 936 N N . ALA A 1 120 ? -12.673 -2.478 5.892 1.00 96.62 120 ALA A N 1
ATOM 937 C CA . ALA A 1 120 ? -13.946 -2.953 5.370 1.00 96.62 120 ALA A CA 1
ATOM 938 C C . ALA A 1 120 ? -13.802 -3.546 3.962 1.00 96.62 120 ALA A C 1
ATOM 940 O O . ALA A 1 120 ? -14.419 -4.568 3.691 1.00 96.62 120 ALA A O 1
ATOM 941 N N . ASP A 1 121 ? -13.003 -2.921 3.090 1.00 96.62 121 ASP A N 1
ATOM 942 C CA . ASP A 1 121 ? -12.797 -3.353 1.700 1.00 96.62 121 ASP A CA 1
ATOM 943 C C . ASP A 1 121 ? -11.476 -2.770 1.145 1.00 96.62 121 ASP A C 1
ATOM 945 O O . ASP A 1 121 ? -10.966 -1.755 1.638 1.00 96.62 121 ASP A O 1
ATOM 949 N N . VAL A 1 122 ? -10.915 -3.381 0.101 1.00 97.12 122 VAL A N 1
ATOM 950 C CA . VAL A 1 122 ? -9.756 -2.871 -0.643 1.00 97.12 122 VAL A CA 1
ATOM 951 C C . VAL A 1 122 ? -10.032 -2.927 -2.143 1.00 97.12 122 VAL A C 1
ATOM 953 O O . VAL A 1 122 ? -10.309 -3.978 -2.709 1.00 97.12 122 VAL A O 1
ATOM 956 N N . LYS A 1 123 ? -9.884 -1.791 -2.832 1.00 95.50 123 LYS A N 1
ATOM 957 C CA . LYS A 1 123 ? -10.178 -1.660 -4.267 1.00 95.50 123 LYS A CA 1
ATOM 958 C C . LYS A 1 123 ? -8.978 -1.150 -5.046 1.00 95.50 123 LYS A C 1
ATOM 960 O O . LYS A 1 123 ? -8.388 -0.125 -4.706 1.00 95.50 123 LYS A O 1
ATOM 965 N N . ALA A 1 124 ? -8.685 -1.795 -6.168 1.00 94.06 124 ALA A N 1
ATOM 966 C CA . ALA A 1 124 ? -7.817 -1.243 -7.201 1.00 94.06 124 ALA A CA 1
ATOM 967 C C . ALA A 1 124 ? -8.644 -0.458 -8.224 1.00 94.06 124 ALA A C 1
ATOM 969 O O . ALA A 1 124 ? -9.678 -0.932 -8.692 1.00 94.06 124 ALA A O 1
ATOM 970 N N . ARG A 1 125 ? -8.178 0.731 -8.612 1.00 89.81 125 ARG A N 1
ATOM 971 C CA . ARG A 1 125 ? -8.765 1.487 -9.722 1.00 89.81 125 ARG A CA 1
ATOM 972 C C . ARG A 1 125 ? -7.724 2.284 -10.489 1.00 89.81 125 ARG A C 1
ATOM 974 O O . ARG A 1 125 ? -6.787 2.820 -9.904 1.00 89.81 125 ARG A O 1
ATOM 981 N N . THR A 1 126 ? -7.943 2.445 -11.786 1.00 85.31 126 THR A N 1
ATOM 982 C CA . THR A 1 126 ? -7.138 3.334 -12.631 1.00 85.31 126 THR A CA 1
ATOM 983 C C . THR A 1 126 ? -7.950 4.580 -12.960 1.00 85.31 126 THR A C 1
ATOM 985 O O . THR A 1 126 ? -9.022 4.493 -13.549 1.00 85.31 126 THR A O 1
ATOM 988 N N . VAL A 1 127 ? -7.450 5.750 -12.568 1.00 81.75 127 VAL A N 1
ATOM 989 C CA . VAL A 1 127 ? -8.090 7.053 -12.791 1.00 81.75 127 VAL A CA 1
ATOM 990 C C . VAL A 1 127 ? -7.377 7.781 -13.931 1.00 81.75 127 VAL A C 1
ATOM 992 O O . VAL A 1 127 ? -6.147 7.852 -13.946 1.00 81.75 127 VAL A O 1
ATOM 995 N N . MET A 1 128 ? -8.148 8.328 -14.880 1.00 78.50 128 MET A N 1
ATOM 996 C CA . MET A 1 128 ? -7.638 9.054 -16.059 1.00 78.50 128 MET A CA 1
ATOM 997 C C . MET A 1 128 ? -6.565 8.273 -16.845 1.00 78.50 128 MET A C 1
ATOM 999 O O . MET A 1 128 ? -5.602 8.857 -17.326 1.00 78.50 128 MET A O 1
ATOM 1003 N N . LEU A 1 129 ? -6.694 6.942 -16.933 1.00 72.06 129 LEU A N 1
ATOM 1004 C CA . LEU A 1 129 ? -5.754 6.022 -17.605 1.00 72.06 129 LEU A CA 1
ATOM 1005 C C . LEU A 1 129 ? -4.310 5.970 -17.059 1.00 72.06 129 LEU A C 1
ATOM 1007 O O . LEU A 1 129 ? -3.562 5.075 -17.441 1.00 72.06 129 LEU A O 1
ATOM 1011 N N . VAL A 1 130 ? -3.914 6.871 -16.155 1.00 74.56 130 VAL A N 1
ATOM 1012 C CA . VAL A 1 130 ? -2.522 6.994 -15.683 1.00 74.56 130 VAL A CA 1
ATOM 1013 C C . VAL A 1 130 ? -2.368 6.793 -14.177 1.00 74.56 130 VAL A C 1
ATOM 1015 O O . VAL A 1 130 ? -1.358 6.260 -13.719 1.00 74.56 130 VAL A O 1
ATOM 1018 N N . SER A 1 131 ? -3.365 7.188 -13.381 1.00 81.06 131 SER A N 1
ATOM 1019 C CA . SER A 1 131 ? -3.280 7.138 -11.921 1.00 81.06 131 SER A CA 1
ATOM 1020 C C . SER A 1 131 ? -3.776 5.789 -11.417 1.00 81.06 131 SER A C 1
ATOM 1022 O O . SER A 1 131 ? -4.974 5.562 -11.266 1.00 81.06 131 SER A O 1
ATOM 1024 N N . ARG A 1 132 ? -2.836 4.884 -11.159 1.00 91.19 132 ARG A N 1
ATOM 1025 C CA . ARG A 1 132 ? -3.091 3.558 -10.587 1.00 91.19 132 ARG A CA 1
ATOM 1026 C C . ARG A 1 132 ? -3.241 3.667 -9.073 1.00 91.19 132 ARG A C 1
ATOM 1028 O O . ARG A 1 132 ? -2.259 3.920 -8.379 1.00 91.19 132 ARG A O 1
ATOM 1035 N N . ARG A 1 133 ? -4.462 3.516 -8.567 1.00 92.25 133 ARG A N 1
ATOM 1036 C CA . ARG A 1 133 ? -4.809 3.710 -7.156 1.00 92.25 133 ARG A CA 1
ATOM 1037 C C . ARG A 1 133 ? -5.198 2.402 -6.486 1.00 92.25 133 ARG A C 1
ATOM 1039 O O . ARG A 1 133 ? -5.969 1.623 -7.040 1.00 92.25 133 ARG A O 1
ATOM 1046 N N . LEU A 1 134 ? -4.723 2.233 -5.263 1.00 95.94 134 LEU A N 1
ATOM 1047 C CA . LEU A 1 134 ? -5.205 1.265 -4.291 1.00 95.94 134 LEU A CA 1
ATOM 1048 C C . LEU A 1 134 ? -5.950 2.042 -3.200 1.00 95.94 134 LEU A C 1
ATOM 1050 O O . LEU A 1 134 ? -5.361 2.909 -2.557 1.00 95.94 134 LEU A O 1
ATOM 1054 N N . ARG A 1 135 ? -7.244 1.782 -3.030 1.00 95.88 135 ARG A N 1
ATOM 1055 C CA . ARG A 1 135 ? -8.103 2.409 -2.020 1.00 95.88 135 ARG A CA 1
ATOM 1056 C C . ARG A 1 135 ? -8.391 1.392 -0.929 1.00 95.88 135 ARG A C 1
ATOM 1058 O O . ARG A 1 135 ? -8.925 0.332 -1.231 1.00 95.88 135 ARG A O 1
ATOM 1065 N N . VAL A 1 136 ? -8.060 1.736 0.306 1.00 97.00 136 VAL A N 1
ATOM 1066 C CA . VAL A 1 136 ? -8.389 0.960 1.504 1.00 97.00 136 VAL A CA 1
ATOM 1067 C C . VAL A 1 136 ? -9.558 1.661 2.184 1.00 97.00 136 VAL A C 1
ATOM 1069 O O . VAL A 1 136 ? -9.419 2.800 2.630 1.00 97.00 136 VAL A O 1
ATOM 1072 N N . GLU A 1 137 ? -10.719 1.017 2.202 1.00 97.00 137 GLU A N 1
ATOM 1073 C CA . GLU A 1 137 ? -11.929 1.506 2.866 1.00 97.00 137 GLU A CA 1
ATOM 1074 C C . GLU A 1 137 ? -11.958 0.954 4.291 1.00 97.00 137 GLU A C 1
ATOM 1076 O O . GLU A 1 137 ? -11.765 -0.243 4.503 1.00 97.00 137 GLU A O 1
ATOM 1081 N N . LYS A 1 138 ? -12.158 1.828 5.278 1.00 96.19 138 LYS A N 1
ATOM 1082 C CA . LYS A 1 138 ? -12.195 1.470 6.696 1.00 96.19 138 LYS A CA 1
ATOM 1083 C C . LYS A 1 138 ? -13.639 1.286 7.164 1.00 96.19 138 LYS A C 1
ATOM 1085 O O . LYS A 1 138 ? -14.574 1.853 6.599 1.00 96.19 138 LYS A O 1
ATOM 1090 N N . LYS A 1 139 ? -13.828 0.515 8.235 1.00 95.94 139 LYS A N 1
ATOM 1091 C CA . LYS A 1 139 ? -15.145 0.231 8.836 1.00 95.94 139 LYS A CA 1
ATOM 1092 C C . LYS A 1 139 ? -15.839 1.463 9.414 1.00 95.94 139 LYS A C 1
ATOM 1094 O O . LYS A 1 139 ? -17.057 1.458 9.540 1.00 95.94 139 LYS A O 1
ATOM 1099 N N . ASP A 1 140 ? -15.088 2.512 9.740 1.00 95.06 140 ASP A N 1
ATOM 1100 C CA . ASP A 1 140 ? -15.624 3.801 10.193 1.00 95.06 140 ASP A CA 1
ATOM 1101 C C . ASP A 1 140 ? -16.156 4.684 9.040 1.00 95.06 140 ASP A C 1
ATOM 1103 O O . ASP A 1 140 ? -16.606 5.804 9.272 1.00 95.06 140 ASP A O 1
ATOM 1107 N N . GLY A 1 141 ? -16.108 4.191 7.796 1.00 93.88 141 GLY A N 1
ATOM 1108 C CA . GLY A 1 141 ? -16.534 4.905 6.591 1.00 93.88 141 GLY A CA 1
ATOM 1109 C C . GLY A 1 141 ? -15.460 5.810 5.980 1.00 93.88 141 GLY A C 1
ATOM 1110 O O . GLY A 1 141 ? -15.655 6.341 4.882 1.00 93.88 141 GLY A O 1
ATOM 1111 N N . THR A 1 142 ? -14.310 5.981 6.638 1.00 94.81 142 THR A N 1
ATOM 1112 C CA . THR A 1 142 ? -13.165 6.694 6.064 1.00 94.81 142 THR A CA 1
ATOM 1113 C C . THR A 1 142 ? -12.411 5.811 5.068 1.00 94.81 142 THR A C 1
ATOM 1115 O O . THR A 1 142 ? -12.639 4.607 4.951 1.00 94.81 142 THR A O 1
ATOM 1118 N N . HIS A 1 143 ? -11.516 6.409 4.284 1.00 95.06 143 HIS A N 1
ATOM 1119 C CA . HIS A 1 143 ? -10.686 5.662 3.344 1.00 95.06 143 HIS A CA 1
ATOM 1120 C C . HIS A 1 143 ? -9.320 6.314 3.177 1.00 95.06 143 HIS A C 1
ATOM 1122 O O . HIS A 1 143 ? -9.161 7.518 3.377 1.00 95.06 143 HIS A O 1
ATOM 1128 N N . GLN A 1 144 ? -8.348 5.512 2.756 1.00 95.31 144 GLN A N 1
ATOM 1129 C CA . GLN A 1 144 ? -7.006 5.963 2.411 1.00 95.31 144 GLN A CA 1
ATOM 1130 C C . GLN A 1 144 ? -6.638 5.473 1.013 1.00 95.31 144 GLN A C 1
ATOM 1132 O O . GLN A 1 144 ? -6.993 4.360 0.621 1.00 95.31 144 GLN A O 1
ATOM 1137 N N . GLU A 1 145 ? -5.946 6.308 0.237 1.00 95.00 145 GLU A N 1
ATOM 1138 C CA . GLU A 1 145 ? -5.568 5.980 -1.137 1.00 95.00 145 GLU A CA 1
ATOM 1139 C C . GLU A 1 145 ? -4.066 6.031 -1.330 1.00 95.00 145 GLU A C 1
ATOM 1141 O O . GLU A 1 145 ? -3.394 6.970 -0.909 1.00 95.00 145 GLU A O 1
ATOM 1146 N N . TYR A 1 146 ? -3.555 5.040 -2.047 1.00 95.19 146 TYR A N 1
ATOM 1147 C CA . TYR A 1 146 ? -2.158 4.955 -2.421 1.00 95.19 146 TYR A CA 1
ATOM 1148 C C . TYR A 1 146 ? -2.044 4.881 -3.938 1.00 95.19 146 TYR A C 1
ATOM 1150 O O . TYR A 1 146 ? -2.695 4.060 -4.583 1.00 95.19 146 TYR A O 1
ATOM 1158 N N . ILE A 1 147 ? -1.201 5.725 -4.524 1.00 93.56 147 ILE A N 1
ATOM 1159 C CA . ILE A 1 147 ? -0.784 5.570 -5.916 1.00 93.56 147 ILE A CA 1
ATOM 1160 C C . ILE A 1 147 ? 0.360 4.566 -5.923 1.00 93.56 147 ILE A C 1
ATOM 1162 O O . ILE A 1 147 ? 1.406 4.830 -5.331 1.00 93.56 147 ILE A O 1
ATOM 1166 N N . VAL A 1 148 ? 0.156 3.424 -6.574 1.00 93.25 148 VAL A N 1
ATOM 1167 C CA . VAL A 1 148 ? 1.083 2.287 -6.544 1.00 93.25 148 VAL A CA 1
ATOM 1168 C C . VAL A 1 148 ? 1.493 1.856 -7.945 1.00 93.25 148 VAL A C 1
ATOM 1170 O O . VAL A 1 148 ? 0.811 2.109 -8.942 1.00 93.25 148 VAL A O 1
ATOM 1173 N N . TRP A 1 149 ? 2.608 1.139 -8.015 1.00 88.38 149 TRP A N 1
ATOM 1174 C CA . TRP A 1 149 ? 2.947 0.350 -9.192 1.00 88.38 149 TRP A CA 1
ATOM 1175 C C . TRP A 1 149 ? 2.119 -0.940 -9.191 1.00 88.38 149 TRP A C 1
ATOM 1177 O O . TRP A 1 149 ? 2.059 -1.613 -8.167 1.00 88.38 149 TRP A O 1
ATOM 1187 N N . ASN A 1 150 ? 1.495 -1.260 -10.332 1.00 88.56 150 ASN A N 1
ATOM 1188 C CA . ASN A 1 150 ? 0.823 -2.541 -10.594 1.00 88.56 150 ASN A CA 1
ATOM 1189 C C . ASN A 1 150 ? -0.225 -2.934 -9.523 1.00 88.56 150 ASN A C 1
ATOM 1191 O O . ASN A 1 150 ? -0.001 -3.857 -8.734 1.00 88.56 150 ASN A O 1
ATOM 1195 N N . PRO A 1 151 ? -1.357 -2.207 -9.441 1.00 91.69 151 PRO A N 1
ATOM 1196 C CA . PRO A 1 151 ? -2.368 -2.406 -8.401 1.00 91.69 151 PRO A CA 1
ATOM 1197 C C . PRO A 1 151 ? -2.975 -3.819 -8.410 1.00 91.69 151 PRO A C 1
ATOM 1199 O O . PRO A 1 151 ? -3.451 -4.288 -7.381 1.00 91.69 151 PRO A O 1
ATOM 1202 N N . GLU A 1 152 ? -2.902 -4.538 -9.528 1.00 90.88 152 GLU A N 1
ATOM 1203 C CA . GLU A 1 152 ? -3.329 -5.930 -9.653 1.00 90.88 152 GLU A CA 1
ATOM 1204 C C . GLU A 1 152 ? -2.494 -6.862 -8.761 1.00 90.88 152 GLU A C 1
ATOM 1206 O O . GLU A 1 152 ? -3.044 -7.733 -8.088 1.00 90.88 152 GLU A O 1
ATOM 1211 N N . LYS A 1 153 ? -1.171 -6.649 -8.689 1.00 91.06 153 LYS A N 1
ATOM 1212 C CA . LYS A 1 153 ? -0.286 -7.408 -7.788 1.00 91.06 153 LYS A CA 1
ATOM 1213 C C . LYS A 1 153 ? -0.558 -7.106 -6.320 1.00 91.06 153 LYS A C 1
ATOM 1215 O O . LYS A 1 153 ? -0.480 -8.011 -5.494 1.00 91.06 153 LYS A O 1
ATOM 1220 N N . TRP A 1 154 ? -0.916 -5.862 -6.008 1.00 94.81 154 TRP A N 1
ATOM 1221 C CA . TRP A 1 154 ? -1.368 -5.495 -4.669 1.00 94.81 154 TRP A CA 1
ATOM 1222 C C . TRP A 1 154 ? -2.657 -6.223 -4.298 1.00 94.81 154 TRP A C 1
ATOM 1224 O O . TRP A 1 154 ? -2.710 -6.822 -3.232 1.00 94.81 154 TRP A O 1
ATOM 1234 N N . MET A 1 155 ? -3.656 -6.244 -5.184 1.00 95.12 155 MET A N 1
ATOM 1235 C CA . MET A 1 155 ? -4.905 -6.973 -4.941 1.00 95.12 155 MET A CA 1
ATOM 1236 C C . MET A 1 155 ? -4.684 -8.474 -4.747 1.00 95.12 155 MET A C 1
ATOM 1238 O O . MET A 1 155 ? -5.314 -9.070 -3.882 1.00 95.12 155 MET A O 1
ATOM 1242 N N . GLU A 1 156 ? -3.774 -9.085 -5.505 1.00 93.75 156 GLU A N 1
ATOM 1243 C CA . GLU A 1 156 ? -3.425 -10.496 -5.314 1.00 93.75 156 GLU A CA 1
ATOM 1244 C C . GLU A 1 156 ? -2.809 -10.754 -3.933 1.00 93.75 156 GLU A C 1
ATOM 1246 O O . GLU A 1 156 ? -3.225 -11.662 -3.215 1.00 93.75 156 GLU A O 1
ATOM 1251 N N . ALA A 1 157 ? -1.862 -9.907 -3.520 1.00 93.69 157 ALA A N 1
ATOM 1252 C CA . ALA A 1 157 ? -1.259 -9.996 -2.196 1.00 93.69 157 ALA A CA 1
ATOM 1253 C C . ALA A 1 157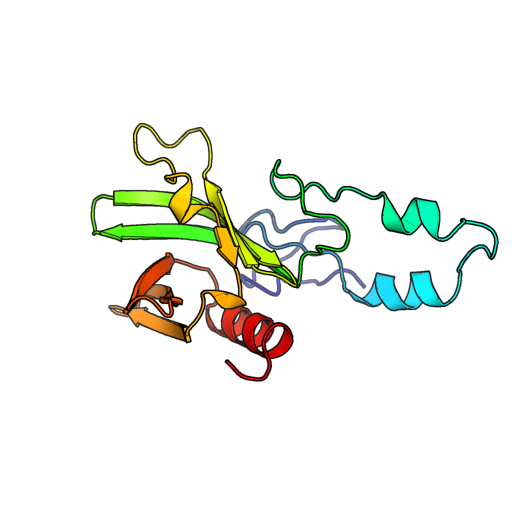 ? -2.288 -9.763 -1.073 1.00 93.69 157 ALA A C 1
ATOM 1255 O O . ALA A 1 157 ? -2.230 -10.430 -0.042 1.00 93.69 157 ALA A O 1
ATOM 1256 N N . VAL A 1 158 ? -3.252 -8.861 -1.284 1.00 95.88 158 VAL A N 1
ATOM 1257 C CA . VAL A 1 158 ? -4.355 -8.594 -0.351 1.00 95.88 158 VAL A CA 1
ATOM 1258 C C . VAL A 1 158 ? -5.265 -9.804 -0.209 1.00 95.88 158 VAL A C 1
ATOM 1260 O O . VAL A 1 158 ? -5.523 -10.211 0.915 1.00 95.88 158 VAL A O 1
ATOM 1263 N N . ARG A 1 159 ? -5.686 -10.438 -1.309 1.00 93.81 159 ARG A N 1
ATOM 1264 C CA . ARG A 1 159 ? -6.509 -11.660 -1.252 1.00 93.81 159 ARG A CA 1
ATOM 1265 C C . ARG A 1 159 ? -5.792 -12.809 -0.555 1.00 93.81 159 ARG A C 1
ATOM 1267 O O . ARG A 1 159 ? -6.424 -13.594 0.141 1.00 93.81 159 ARG A O 1
ATOM 1274 N N . GLN A 1 160 ? -4.471 -12.894 -0.708 1.00 89.81 160 GLN A N 1
ATOM 1275 C CA . GLN A 1 160 ? -3.671 -13.867 0.030 1.00 89.81 160 GLN A CA 1
ATOM 1276 C C . GLN A 1 160 ? -3.637 -13.557 1.537 1.00 89.81 160 GLN A C 1
ATOM 1278 O O . GLN A 1 160 ? -3.703 -14.473 2.353 1.00 89.81 160 GLN A O 1
ATOM 1283 N N . ALA A 1 161 ? -3.503 -12.282 1.908 1.00 89.75 161 ALA A N 1
ATOM 1284 C CA . ALA A 1 161 ? -3.387 -11.846 3.299 1.00 89.75 161 ALA A CA 1
ATOM 1285 C C . ALA A 1 161 ? -4.733 -11.823 4.043 1.00 89.75 161 ALA A C 1
ATOM 1287 O O . ALA A 1 161 ? -4.784 -12.061 5.248 1.00 89.75 161 ALA A O 1
ATOM 1288 N N . MET A 1 162 ? -5.812 -11.522 3.322 1.00 90.44 162 MET A N 1
ATOM 1289 C CA . MET A 1 162 ? -7.168 -11.329 3.822 1.00 90.44 162 MET A CA 1
ATOM 1290 C C . MET A 1 162 ? -8.167 -12.046 2.894 1.00 90.44 162 MET A C 1
ATOM 1292 O O . MET A 1 162 ? -8.819 -11.399 2.082 1.00 90.44 162 MET A O 1
ATOM 1296 N N . PRO A 1 163 ? -8.328 -13.378 2.988 1.00 81.81 163 PRO A N 1
ATOM 1297 C CA . PRO A 1 163 ? -9.143 -14.147 2.034 1.00 81.81 163 PRO A CA 1
ATOM 1298 C C . PRO A 1 163 ? -10.645 -13.817 2.020 1.00 81.81 163 PRO A C 1
ATOM 1300 O O . PRO A 1 163 ? -11.363 -14.278 1.137 1.00 81.81 163 PRO A O 1
ATOM 1303 N N . HIS A 1 164 ? -11.123 -13.063 3.012 1.00 79.94 164 HIS A N 1
ATOM 1304 C CA . HIS A 1 164 ? -12.530 -12.692 3.187 1.00 79.94 164 HIS A CA 1
ATOM 1305 C C . HIS A 1 164 ? -12.783 -11.185 3.033 1.00 79.94 164 HIS A C 1
ATOM 1307 O O . HIS A 1 164 ? -13.831 -10.713 3.472 1.00 79.94 164 HIS A O 1
ATOM 1313 N N . ILE A 1 165 ? -11.812 -10.445 2.483 1.00 77.19 165 ILE A N 1
ATOM 1314 C CA . ILE A 1 165 ? -11.973 -9.031 2.120 1.00 77.19 165 ILE A CA 1
ATOM 1315 C C . ILE A 1 165 ? -12.639 -8.888 0.750 1.00 77.19 165 ILE A C 1
ATOM 1317 O O . ILE A 1 165 ? -12.351 -9.724 -0.143 1.00 77.19 165 ILE A O 1
#